Protein AF-A0A2V7TSI2-F1 (afdb_monomer_lite)

Radius of gyration: 14.68 Å; chains: 1; bounding box: 32×27×45 Å

pLDDT: mean 94.04, std 8.64, range [39.28, 98.75]

Structure (mmCIF, N/CA/C/O backbone):
data_AF-A0A2V7TSI2-F1
#
_entry.id   AF-A0A2V7TSI2-F1
#
loop_
_atom_site.group_PDB
_atom_site.id
_atom_site.type_symbol
_atom_site.label_atom_id
_atom_site.label_alt_id
_atom_site.label_comp_id
_atom_site.label_asym_id
_atom_site.label_entity_id
_atom_site.label_seq_id
_atom_site.pdbx_PDB_ins_code
_atom_site.Cartn_x
_atom_site.Cartn_y
_atom_site.Cartn_z
_atom_site.occupancy
_atom_site.B_iso_or_equiv
_atom_site.auth_seq_id
_atom_site.auth_comp_id
_atom_site.auth_asym_id
_atom_site.auth_atom_id
_atom_site.pdbx_PDB_model_num
ATOM 1 N N . THR A 1 1 ? -0.852 -1.664 0.361 1.00 97.44 1 THR A N 1
ATOM 2 C CA . THR A 1 1 ? 0.041 -0.599 -0.136 1.00 97.44 1 THR A CA 1
ATOM 3 C C . THR A 1 1 ? 1.316 -1.213 -0.664 1.00 97.44 1 THR A C 1
ATOM 5 O O . THR A 1 1 ? 1.861 -2.090 -0.007 1.00 97.44 1 THR A O 1
ATOM 8 N N . LEU A 1 2 ? 1.782 -0.773 -1.830 1.00 98.00 2 LEU A N 1
ATOM 9 C CA . LEU A 1 2 ? 3.024 -1.247 -2.445 1.00 98.00 2 LEU A CA 1
ATOM 10 C C . LEU A 1 2 ? 4.066 -0.120 -2.463 1.00 98.00 2 LEU A C 1
ATOM 12 O O . LEU A 1 2 ? 3.743 0.974 -2.923 1.00 98.00 2 LEU A O 1
ATOM 16 N N . ASP A 1 3 ? 5.280 -0.410 -1.982 1.00 97.62 3 ASP A N 1
ATOM 17 C CA . ASP A 1 3 ? 6.463 0.473 -1.948 1.00 97.62 3 ASP A CA 1
ATOM 18 C C . ASP A 1 3 ? 6.104 1.948 -1.670 1.00 97.62 3 ASP A C 1
ATOM 20 O O . ASP A 1 3 ? 6.295 2.810 -2.538 1.00 97.62 3 ASP A O 1
ATOM 24 N N . PRO A 1 4 ? 5.488 2.257 -0.506 1.00 97.56 4 PRO A N 1
ATOM 25 C CA . PRO A 1 4 ? 5.096 3.622 -0.199 1.00 97.56 4 PRO A CA 1
ATOM 26 C C . PRO A 1 4 ? 6.349 4.494 -0.161 1.00 97.56 4 PRO A C 1
ATOM 28 O O . PRO A 1 4 ? 7.306 4.155 0.517 1.00 97.56 4 PRO A O 1
ATOM 31 N N . GLY A 1 5 ? 6.326 5.615 -0.879 1.00 94.06 5 GLY A N 1
ATOM 3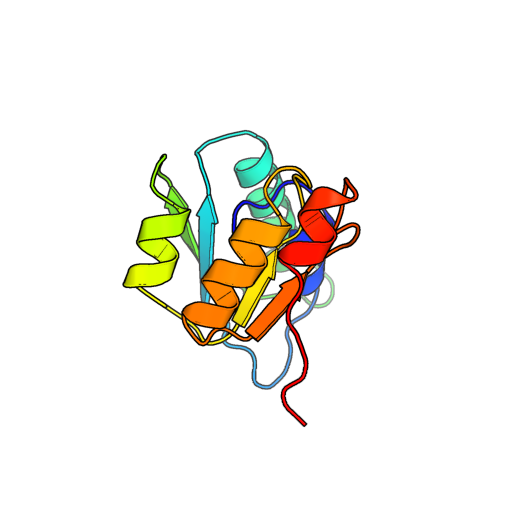2 C CA . GLY A 1 5 ? 7.444 6.569 -0.952 1.00 94.06 5 GLY A CA 1
ATOM 33 C C . GLY A 1 5 ? 6.993 8.026 -0.987 1.00 94.06 5 GLY A C 1
ATOM 34 O O . GLY A 1 5 ? 7.750 8.913 -1.364 1.00 94.06 5 GLY A O 1
ATOM 35 N N . HIS A 1 6 ? 5.715 8.275 -0.698 1.00 94.12 6 HIS A N 1
ATOM 36 C CA . HIS A 1 6 ? 5.135 9.610 -0.637 1.00 94.12 6 HIS A CA 1
ATOM 37 C C . HIS A 1 6 ? 3.931 9.620 0.306 1.00 94.12 6 HIS A C 1
ATOM 39 O O . HIS A 1 6 ? 3.254 8.602 0.472 1.00 94.12 6 HIS A O 1
ATOM 45 N N . PHE A 1 7 ? 3.626 10.774 0.905 1.00 91.44 7 PHE A N 1
ATOM 46 C CA . PHE A 1 7 ? 2.596 10.876 1.944 1.00 91.44 7 PHE A CA 1
ATOM 47 C C . PHE A 1 7 ? 1.191 10.490 1.451 1.00 91.44 7 PHE A C 1
ATOM 49 O O . PHE A 1 7 ? 0.400 9.977 2.246 1.00 91.44 7 PHE A O 1
ATOM 56 N N . HIS A 1 8 ? 0.896 10.660 0.154 1.00 93.88 8 HIS A N 1
ATOM 57 C CA . HIS A 1 8 ? -0.368 10.235 -0.459 1.00 93.88 8 HIS A CA 1
ATOM 58 C C . HIS A 1 8 ? -0.667 8.739 -0.248 1.00 93.88 8 HIS A C 1
ATOM 60 O O . HIS A 1 8 ? -1.832 8.380 -0.092 1.00 93.88 8 HIS A O 1
ATOM 66 N N . ALA A 1 9 ? 0.353 7.878 -0.124 1.00 95.62 9 ALA A N 1
ATOM 67 C CA . ALA A 1 9 ? 0.165 6.442 0.106 1.00 95.62 9 ALA A CA 1
ATOM 68 C C . ALA A 1 9 ? -0.601 6.152 1.404 1.00 95.62 9 ALA A C 1
ATOM 70 O O . ALA A 1 9 ? -1.388 5.213 1.474 1.00 95.62 9 ALA A O 1
ATOM 71 N N . ALA A 1 10 ? -0.372 6.966 2.433 1.00 96.75 10 ALA A N 1
ATOM 72 C CA . ALA A 1 10 ? -1.072 6.864 3.705 1.00 96.75 10 ALA A CA 1
ATOM 73 C C . ALA A 1 10 ? -2.377 7.673 3.717 1.00 96.75 10 ALA A C 1
ATOM 75 O O . ALA A 1 10 ? -3.279 7.330 4.469 1.00 96.75 10 ALA A O 1
ATOM 76 N N . LEU A 1 11 ? -2.538 8.709 2.884 1.00 96.44 11 LEU A N 1
ATOM 77 C CA . LEU A 1 11 ? -3.776 9.503 2.875 1.00 96.44 11 LEU A CA 1
ATOM 78 C C . LEU A 1 11 ? -5.016 8.710 2.455 1.00 96.44 11 LEU A C 1
ATOM 80 O O . LEU A 1 11 ? -6.104 9.015 2.935 1.00 96.44 11 LEU A O 1
ATOM 84 N N . VAL A 1 12 ? -4.858 7.663 1.641 1.00 95.56 12 VAL A N 1
ATOM 85 C CA . VAL A 1 12 ? -5.953 6.720 1.340 1.00 95.56 12 VAL A CA 1
ATOM 86 C C . VAL A 1 12 ? -6.489 6.057 2.617 1.00 95.56 12 VAL A C 1
ATOM 88 O O . VAL A 1 12 ? -7.646 5.671 2.665 1.00 95.56 12 VAL A O 1
ATOM 91 N N . GLN A 1 13 ? -5.682 5.987 3.675 1.00 98.00 13 GLN A N 1
ATOM 92 C CA . GLN A 1 13 ? -6.026 5.430 4.985 1.00 98.00 13 GLN A CA 1
ATOM 93 C C . GLN A 1 13 ? -6.310 6.520 6.033 1.00 98.00 13 GLN A C 1
ATOM 95 O O . GLN A 1 13 ? -6.342 6.241 7.229 1.00 98.00 13 GLN A O 1
ATOM 100 N N . LYS A 1 14 ? -6.509 7.782 5.629 1.00 98.00 14 LYS A N 1
ATOM 101 C CA . LYS A 1 14 ? -6.799 8.863 6.582 1.00 98.00 14 LYS A CA 1
ATOM 102 C C . LYS A 1 14 ? -8.138 8.663 7.299 1.00 98.00 14 LYS A C 1
ATOM 104 O O . LYS A 1 14 ? -8.264 9.102 8.432 1.00 98.00 14 LYS A O 1
ATOM 109 N N . GLU A 1 15 ? -9.105 8.012 6.665 1.00 98.25 15 GLU A N 1
ATOM 110 C CA . GLU A 1 15 ? -10.427 7.704 7.221 1.00 98.25 15 GLU A CA 1
ATOM 111 C C . GLU A 1 15 ? -10.723 6.211 7.073 1.00 98.25 15 GLU A C 1
ATOM 113 O O . GLU A 1 15 ? -10.078 5.537 6.272 1.00 98.25 15 GLU A O 1
ATOM 118 N N . MET A 1 16 ? -11.708 5.702 7.813 1.00 97.94 16 MET A N 1
ATOM 119 C CA . MET A 1 16 ? -12.279 4.373 7.571 1.00 97.94 16 MET A CA 1
ATOM 120 C C . MET A 1 16 ? -13.422 4.481 6.557 1.00 97.94 16 MET A C 1
ATOM 122 O O . MET A 1 16 ? -14.247 5.388 6.654 1.00 97.94 16 MET A O 1
ATOM 126 N N . TYR A 1 17 ? -13.514 3.530 5.629 1.00 96.00 17 TYR A N 1
ATOM 127 C CA . TYR A 1 17 ? -14.564 3.508 4.608 1.00 96.00 17 TYR A CA 1
ATOM 128 C C . TYR A 1 17 ? -15.427 2.250 4.746 1.00 96.00 17 TYR A C 1
ATOM 130 O O . TYR A 1 17 ? -14.875 1.151 4.863 1.00 96.00 17 TYR A O 1
ATOM 138 N N . PRO A 1 18 ? -16.768 2.365 4.693 1.00 96.25 18 PRO A N 1
ATOM 139 C CA . PRO A 1 18 ? -17.637 1.199 4.583 1.00 96.25 18 PRO A CA 1
ATOM 140 C C . PRO A 1 18 ? -17.244 0.338 3.376 1.00 96.25 18 PRO A C 1
ATOM 142 O O . PRO A 1 18 ? -17.033 0.853 2.281 1.00 96.25 18 PRO A O 1
ATOM 145 N N . GLY A 1 19 ? -17.132 -0.975 3.580 1.00 93.69 19 GLY A N 1
ATOM 146 C CA . GLY A 1 19 ? -16.730 -1.920 2.531 1.00 93.69 19 GLY A CA 1
ATOM 147 C C . GLY A 1 19 ? -15.217 -2.071 2.331 1.00 93.69 19 GLY A C 1
ATOM 148 O O . GLY A 1 19 ? -14.810 -2.922 1.545 1.00 93.69 19 GLY A O 1
ATOM 149 N N . VAL A 1 20 ? -14.379 -1.321 3.058 1.00 96.44 20 VAL A N 1
ATOM 150 C CA . VAL A 1 20 ? -12.923 -1.532 3.078 1.00 96.44 20 VAL A CA 1
ATOM 151 C C . VAL A 1 20 ? -12.530 -2.271 4.356 1.00 96.44 20 VAL A C 1
ATOM 153 O O . VAL A 1 20 ? -12.846 -1.838 5.465 1.00 96.44 20 VAL A O 1
ATOM 156 N N . ALA A 1 21 ? -11.853 -3.411 4.205 1.00 97.56 21 ALA A N 1
ATOM 157 C CA . ALA A 1 21 ? -11.383 -4.207 5.334 1.00 97.56 21 ALA A CA 1
ATOM 158 C C . ALA A 1 21 ? -10.358 -3.431 6.178 1.00 97.56 21 ALA A C 1
ATOM 160 O O . ALA A 1 21 ? -9.528 -2.708 5.640 1.00 97.56 21 ALA A O 1
ATOM 161 N N . ARG A 1 22 ? -10.380 -3.623 7.504 1.00 97.81 22 ARG A N 1
ATOM 162 C CA . ARG A 1 22 ? -9.425 -2.993 8.440 1.00 97.81 22 ARG A CA 1
ATOM 163 C C . ARG A 1 22 ? -7.988 -3.465 8.236 1.00 97.81 22 ARG A C 1
ATOM 165 O O . ARG A 1 22 ? -7.053 -2.695 8.441 1.00 97.81 22 ARG A O 1
ATOM 172 N N . LYS A 1 23 ? -7.820 -4.732 7.860 1.00 98.44 23 LYS A N 1
ATOM 173 C CA . LYS A 1 23 ? -6.519 -5.340 7.602 1.00 98.44 23 LYS A CA 1
ATOM 174 C C . LYS A 1 23 ? -5.977 -4.862 6.259 1.00 98.44 23 LYS A C 1
ATOM 176 O O . LYS A 1 23 ? -6.635 -5.004 5.231 1.00 98.44 23 LYS A O 1
ATOM 181 N N . VAL A 1 24 ? -4.771 -4.306 6.278 1.00 97.75 24 VAL A N 1
ATOM 182 C CA . VAL A 1 24 ? -4.066 -3.802 5.099 1.00 97.75 24 VAL A CA 1
ATOM 183 C C . VAL A 1 24 ? -2.677 -4.413 5.033 1.00 97.75 24 VAL A C 1
ATOM 185 O O . VAL A 1 24 ? -1.934 -4.414 6.008 1.00 97.75 24 VAL A O 1
ATOM 188 N N . HIS A 1 25 ? -2.303 -4.904 3.858 1.00 98.56 25 HIS A N 1
ATOM 189 C CA . HIS A 1 25 ? -0.971 -5.452 3.630 1.00 98.56 25 HIS A CA 1
ATOM 190 C C . HIS A 1 25 ? -0.051 -4.384 3.045 1.00 98.56 25 HIS A C 1
ATOM 192 O O . HIS A 1 25 ? -0.443 -3.656 2.125 1.00 98.56 25 HIS A O 1
ATOM 198 N N . VAL A 1 26 ? 1.172 -4.286 3.558 1.00 98.50 26 VAL A N 1
ATOM 199 C CA . VAL A 1 26 ? 2.212 -3.377 3.071 1.00 98.50 26 VAL A CA 1
ATOM 200 C C . VAL A 1 26 ? 3.398 -4.196 2.580 1.00 98.50 26 VAL A C 1
ATOM 202 O O . VAL A 1 26 ? 4.051 -4.861 3.376 1.00 98.50 26 VAL A O 1
ATOM 205 N N . TYR A 1 27 ? 3.688 -4.119 1.282 1.00 98.62 27 TYR A N 1
ATOM 206 C CA . TYR A 1 27 ? 4.855 -4.754 0.663 1.00 98.62 27 TYR A CA 1
ATOM 207 C C . TYR A 1 27 ? 5.858 -3.680 0.271 1.00 98.62 27 TYR A C 1
ATOM 209 O O . TYR A 1 27 ? 5.530 -2.805 -0.533 1.00 98.62 27 TYR A O 1
ATOM 217 N N . ALA A 1 28 ? 7.060 -3.716 0.841 1.00 98.19 28 ALA A N 1
ATOM 218 C CA . ALA A 1 28 ? 8.080 -2.701 0.589 1.00 98.19 28 ALA A CA 1
ATOM 219 C C . ALA A 1 28 ? 9.490 -3.202 0.942 1.00 98.19 28 ALA A C 1
ATOM 221 O O . ALA A 1 28 ? 9.630 -4.059 1.814 1.00 98.19 28 ALA A O 1
ATOM 222 N N . PRO A 1 29 ? 10.557 -2.635 0.358 1.00 96.94 29 PRO A N 1
ATOM 223 C CA . PRO A 1 29 ? 11.886 -2.775 0.937 1.00 96.94 29 PRO A CA 1
ATOM 224 C C . PRO A 1 29 ? 11.927 -2.127 2.332 1.00 96.94 29 PRO A C 1
ATOM 226 O O . PRO A 1 29 ? 11.210 -1.162 2.613 1.00 96.94 29 PRO A O 1
ATOM 229 N N . LEU A 1 30 ? 12.798 -2.630 3.209 1.00 96.44 30 LEU A N 1
ATOM 230 C CA . LEU A 1 30 ? 13.056 -1.977 4.492 1.00 96.44 30 LEU A CA 1
ATOM 231 C C . LEU A 1 30 ? 13.746 -0.623 4.250 1.00 96.44 30 LEU A C 1
ATOM 233 O O . LEU A 1 30 ? 14.764 -0.560 3.563 1.00 96.44 30 LEU A O 1
ATOM 237 N N . GLY A 1 31 ? 13.211 0.456 4.823 1.00 96.56 31 GLY A N 1
ATOM 238 C CA . GLY A 1 31 ? 13.779 1.795 4.671 1.00 96.56 31 GLY A CA 1
ATOM 239 C C . GLY A 1 31 ? 12.932 2.891 5.315 1.00 96.56 31 GLY A C 1
ATOM 240 O O . GLY A 1 31 ? 11.848 2.625 5.837 1.00 96.56 31 GLY A O 1
ATOM 241 N N . SER A 1 32 ? 13.427 4.131 5.259 1.00 97.56 32 SER A N 1
ATOM 242 C CA . SER A 1 32 ? 12.769 5.310 5.846 1.00 97.56 32 SER A CA 1
ATOM 243 C C . SER A 1 32 ? 11.357 5.524 5.311 1.00 97.56 32 SER A C 1
ATOM 245 O O . SER A 1 32 ? 10.450 5.801 6.084 1.00 97.56 32 SER A O 1
ATOM 247 N N . ASP A 1 33 ? 11.148 5.309 4.013 1.00 97.69 33 ASP A N 1
ATOM 248 C CA . ASP A 1 33 ? 9.845 5.526 3.385 1.00 97.69 33 ASP A CA 1
ATOM 249 C C . ASP A 1 33 ? 8.746 4.617 3.977 1.00 97.69 33 ASP A C 1
ATOM 251 O O . ASP A 1 33 ? 7.616 5.055 4.217 1.00 97.69 33 ASP A O 1
ATOM 255 N N . LEU A 1 34 ? 9.089 3.359 4.286 1.00 98.00 34 LEU A N 1
ATOM 256 C CA . LEU A 1 34 ? 8.191 2.428 4.970 1.00 98.00 34 LEU A CA 1
ATOM 257 C C . LEU A 1 34 ? 7.909 2.888 6.405 1.00 98.00 34 LEU A C 1
ATOM 259 O O . LEU A 1 34 ? 6.755 2.889 6.836 1.00 98.00 34 LEU A O 1
ATOM 263 N N . VAL A 1 35 ? 8.949 3.300 7.133 1.00 98.25 35 VAL A N 1
ATOM 264 C CA . VAL A 1 35 ? 8.822 3.793 8.513 1.00 98.25 35 VAL A CA 1
ATOM 265 C C . VAL A 1 35 ? 7.911 5.020 8.564 1.00 98.25 35 VAL A C 1
ATOM 267 O O . VAL A 1 35 ? 6.995 5.070 9.386 1.00 98.25 35 VAL A O 1
ATOM 270 N N . ASP A 1 36 ? 8.088 5.967 7.646 1.00 98.44 36 ASP A N 1
ATOM 271 C CA . ASP A 1 36 ? 7.278 7.181 7.557 1.00 98.44 36 ASP A CA 1
ATOM 272 C C . ASP A 1 36 ? 5.817 6.875 7.207 1.00 98.44 36 ASP A C 1
ATOM 274 O O . ASP A 1 36 ? 4.894 7.494 7.753 1.00 98.44 36 ASP A O 1
ATOM 278 N N . HIS A 1 37 ? 5.578 5.899 6.325 1.00 98.62 37 HIS A N 1
ATOM 279 C CA . HIS A 1 37 ? 4.232 5.408 6.032 1.00 98.62 37 HIS A CA 1
ATOM 280 C C . HIS A 1 37 ? 3.569 4.822 7.285 1.00 98.62 37 HIS A C 1
ATOM 282 O O . HIS A 1 37 ? 2.462 5.235 7.643 1.00 98.62 37 HIS A O 1
ATOM 288 N N . MET A 1 38 ? 4.261 3.917 7.984 1.00 98.50 38 MET A N 1
ATOM 289 C CA . MET A 1 38 ? 3.760 3.276 9.202 1.00 98.50 38 MET A CA 1
ATOM 290 C C . MET A 1 38 ? 3.475 4.297 10.303 1.00 98.50 38 MET A C 1
ATOM 292 O O . MET A 1 38 ? 2.416 4.252 10.928 1.00 98.50 38 MET A O 1
ATOM 296 N N . ALA A 1 39 ? 4.381 5.254 10.517 1.00 98.50 39 ALA A N 1
ATOM 297 C CA . ALA A 1 39 ? 4.218 6.310 11.509 1.00 98.50 39 ALA A CA 1
ATOM 298 C C . ALA A 1 39 ? 2.974 7.166 11.231 1.00 98.50 39 ALA A C 1
ATOM 300 O O . ALA A 1 39 ? 2.252 7.539 12.160 1.00 98.50 39 ALA A O 1
ATOM 301 N N . ARG A 1 40 ? 2.690 7.442 9.953 1.00 98.50 40 ARG A N 1
ATOM 302 C CA . ARG A 1 40 ? 1.519 8.219 9.542 1.00 98.50 40 ARG A CA 1
ATOM 303 C C . ARG A 1 40 ? 0.212 7.449 9.725 1.00 98.50 40 ARG A C 1
ATOM 305 O O . ARG A 1 40 ? -0.726 7.999 10.286 1.00 98.50 40 ARG A O 1
ATOM 312 N N . VAL A 1 41 ? 0.151 6.176 9.334 1.00 98.62 41 VAL A N 1
ATOM 313 C CA . VAL A 1 41 ? -1.042 5.343 9.588 1.00 98.62 41 VAL A CA 1
ATOM 314 C C . VAL A 1 41 ? -1.267 5.168 11.096 1.00 98.62 41 VAL A C 1
ATOM 316 O O . VAL A 1 41 ? -2.383 5.319 11.591 1.00 98.62 41 VAL A O 1
ATOM 319 N N . ALA A 1 42 ? -0.196 4.964 11.866 1.00 98.56 42 ALA A N 1
ATOM 320 C CA . ALA A 1 42 ? -0.265 4.884 13.322 1.00 98.56 42 ALA A CA 1
ATOM 321 C C . ALA A 1 42 ? -0.712 6.198 13.984 1.00 98.56 42 ALA A C 1
ATOM 323 O O . ALA A 1 42 ? -1.266 6.167 15.084 1.00 98.56 42 ALA A O 1
ATOM 324 N N . SER A 1 43 ? -0.462 7.362 13.374 1.00 98.56 43 SER A N 1
ATOM 325 C CA . SER A 1 43 ? -0.985 8.633 13.885 1.00 98.56 43 SER A CA 1
ATOM 326 C C . SER A 1 43 ? -2.479 8.785 13.598 1.00 98.56 43 SER A C 1
ATOM 328 O O . SER A 1 43 ? -3.203 9.256 14.472 1.00 98.56 43 SER A O 1
ATOM 330 N N . PHE A 1 44 ? -2.972 8.302 12.451 1.00 98.69 44 PHE A N 1
ATOM 331 C CA . PHE A 1 44 ? -4.411 8.245 12.171 1.00 98.69 44 PHE A CA 1
ATOM 332 C C . PHE A 1 44 ? -5.148 7.328 13.148 1.00 98.69 44 PHE A C 1
ATOM 334 O O . PHE A 1 44 ? -6.201 7.705 13.655 1.00 98.69 44 PHE A O 1
ATOM 341 N N . ASN A 1 45 ? -4.557 6.184 13.499 1.00 98.69 45 ASN A N 1
ATOM 342 C CA . ASN A 1 45 ? -5.154 5.274 14.478 1.00 98.69 45 ASN A CA 1
ATOM 343 C C . ASN A 1 45 ? -5.193 5.852 15.907 1.00 98.69 45 ASN A C 1
ATOM 345 O O . ASN A 1 45 ? -6.031 5.453 16.708 1.00 98.69 45 ASN A O 1
ATOM 349 N N . ARG A 1 46 ? -4.281 6.773 16.252 1.00 98.50 46 ARG A N 1
ATOM 350 C CA . ARG A 1 46 ? -4.136 7.326 17.615 1.00 98.50 46 ARG A CA 1
ATOM 351 C C . ARG A 1 46 ? -4.714 8.730 17.795 1.00 98.50 46 ARG A C 1
ATOM 353 O O . ARG A 1 46 ? -4.665 9.259 18.905 1.00 98.50 46 ARG A O 1
ATOM 360 N N . ARG A 1 47 ? -5.203 9.372 16.731 1.00 98.25 47 ARG A N 1
ATOM 361 C CA . ARG A 1 47 ? -5.733 10.739 16.825 1.00 98.25 47 ARG A CA 1
ATOM 362 C C . ARG A 1 47 ? -7.000 10.766 17.685 1.00 98.25 47 ARG A C 1
ATOM 364 O O . ARG A 1 47 ? -7.771 9.814 17.695 1.00 98.25 47 ARG A O 1
ATOM 371 N N . LYS A 1 48 ? -7.217 11.878 18.386 1.00 98.19 48 LYS A N 1
ATOM 372 C CA . LYS A 1 48 ? -8.365 12.050 19.286 1.00 98.19 48 LYS A CA 1
ATOM 373 C C . LYS A 1 48 ? -9.696 12.060 18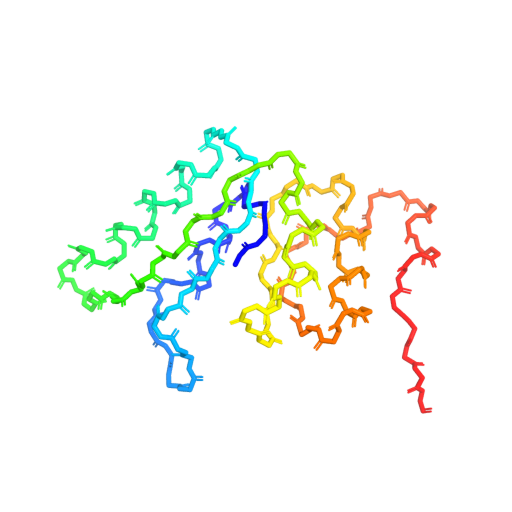.530 1.00 98.19 48 LYS A C 1
ATOM 375 O O . LYS A 1 48 ? -10.643 11.401 18.946 1.00 98.19 48 LYS A O 1
ATOM 380 N N . ASP A 1 49 ? -9.744 12.795 17.423 1.00 97.62 49 ASP A N 1
ATOM 381 C CA . ASP A 1 49 ? -10.973 13.010 16.666 1.00 97.62 49 ASP A CA 1
ATOM 382 C C . ASP A 1 49 ? -11.077 11.997 15.523 1.00 97.62 49 ASP A C 1
ATOM 384 O O . ASP A 1 49 ? -10.247 11.975 14.612 1.00 97.62 49 ASP A O 1
ATOM 388 N N . SER A 1 50 ? -12.110 11.154 15.572 1.00 96.75 50 SER A N 1
ATOM 389 C CA . SER A 1 50 ? -12.383 10.105 14.578 1.00 96.75 50 SER A CA 1
ATOM 390 C C . SER A 1 50 ? -11.181 9.177 14.323 1.00 96.75 50 SER A C 1
ATOM 392 O O . SER A 1 50 ? -10.685 9.144 13.196 1.00 96.75 50 SER A O 1
ATOM 394 N N . PRO A 1 51 ? -10.646 8.458 15.330 1.00 98.25 51 PRO A N 1
ATOM 395 C CA . PRO A 1 51 ? -9.517 7.550 15.127 1.00 98.25 51 PRO A CA 1
ATOM 396 C C . PRO A 1 51 ? -9.835 6.474 14.084 1.00 98.25 51 PRO A C 1
ATOM 398 O O . PRO A 1 51 ? -10.932 5.911 14.065 1.00 98.25 51 PRO A O 1
ATOM 401 N N . THR A 1 52 ? -8.862 6.164 13.229 1.00 98.75 52 THR A N 1
ATOM 402 C CA . THR A 1 52 ? -8.942 4.985 12.358 1.00 98.75 52 THR A CA 1
ATOM 403 C C . THR A 1 52 ? -8.566 3.721 13.127 1.00 98.75 52 THR A C 1
ATOM 405 O O . THR A 1 52 ? -8.122 3.773 14.274 1.00 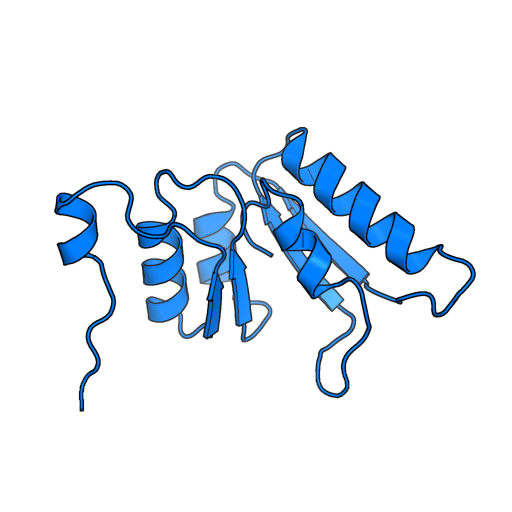98.75 52 THR A O 1
ATOM 408 N N . ALA A 1 53 ? -8.744 2.561 12.504 1.00 98.38 53 ALA A N 1
ATOM 409 C CA . ALA A 1 53 ? -8.450 1.287 13.146 1.00 98.38 53 ALA A CA 1
ATOM 410 C C . ALA A 1 53 ? -7.787 0.297 12.176 1.00 98.38 53 ALA A C 1
ATOM 412 O O . ALA A 1 53 ? -8.140 -0.880 12.129 1.00 98.38 53 ALA A O 1
ATOM 413 N N . TRP A 1 54 ? -6.854 0.809 11.369 1.00 98.62 54 TRP A N 1
ATOM 414 C CA . TRP A 1 54 ? -6.112 0.031 10.381 1.00 98.62 54 TRP A CA 1
ATOM 415 C C . TRP A 1 54 ? -5.164 -0.961 11.048 1.00 98.62 54 TRP A C 1
ATOM 417 O O . TRP A 1 54 ? -4.403 -0.599 11.946 1.00 98.62 54 TRP A O 1
ATOM 427 N N . GLU A 1 55 ? -5.172 -2.192 10.556 1.00 98.50 55 GLU A N 1
ATOM 428 C CA . GLU A 1 55 ? -4.321 -3.289 11.008 1.00 98.50 55 GLU A CA 1
ATOM 429 C C . GLU A 1 55 ? -3.305 -3.583 9.903 1.00 98.50 55 GLU A C 1
ATOM 431 O O . GLU A 1 55 ? -3.631 -4.199 8.889 1.00 98.50 55 GLU A O 1
ATOM 436 N N . MET A 1 56 ? -2.083 -3.064 10.056 1.00 98.12 56 MET A N 1
ATOM 437 C CA . MET A 1 56 ? -1.043 -3.207 9.037 1.00 98.12 56 MET A CA 1
ATOM 438 C C . MET A 1 56 ? -0.284 -4.529 9.193 1.00 98.12 56 MET A C 1
ATOM 440 O O . MET A 1 56 ? 0.401 -4.731 10.194 1.00 98.12 56 MET A O 1
ATOM 444 N N . GLU A 1 57 ? -0.330 -5.376 8.166 1.00 98.44 57 GLU A N 1
ATOM 445 C CA . GLU A 1 57 ? 0.585 -6.508 8.000 1.00 98.44 57 GLU A CA 1
ATOM 446 C C . GLU A 1 57 ? 1.734 -6.112 7.077 1.00 98.44 57 GLU A C 1
ATOM 448 O O . GLU A 1 57 ? 1.528 -5.729 5.924 1.00 98.44 57 GLU A O 1
ATOM 453 N N . ILE A 1 58 ? 2.955 -6.148 7.609 1.00 98.38 58 ILE A N 1
ATOM 454 C CA . ILE A 1 58 ? 4.143 -5.630 6.932 1.00 98.38 58 ILE A CA 1
ATOM 455 C C . ILE A 1 58 ? 4.970 -6.791 6.377 1.00 98.38 58 ILE A C 1
ATOM 457 O O . ILE A 1 58 ? 5.407 -7.667 7.119 1.00 98.38 58 ILE A O 1
ATOM 461 N N . HIS A 1 59 ? 5.236 -6.748 5.076 1.00 98.25 59 HIS A N 1
ATOM 462 C CA . HIS A 1 59 ? 6.049 -7.710 4.346 1.00 98.25 59 HIS A CA 1
ATOM 463 C C . HIS A 1 59 ? 7.259 -6.973 3.768 1.00 98.25 59 HIS A C 1
ATOM 465 O O . HIS A 1 59 ? 7.149 -6.257 2.767 1.00 98.25 59 HIS A O 1
ATOM 471 N N . THR A 1 60 ? 8.413 -7.120 4.423 1.00 98.06 60 THR A N 1
ATOM 472 C CA . THR A 1 60 ? 9.665 -6.520 3.959 1.00 98.06 60 THR A CA 1
ATOM 473 C C . THR A 1 60 ? 10.545 -7.522 3.233 1.00 98.06 60 THR A C 1
ATOM 475 O O . THR A 1 60 ? 10.652 -8.679 3.632 1.00 98.06 60 THR A O 1
ATOM 478 N N . GLY A 1 61 ? 11.190 -7.062 2.166 1.00 96.31 61 GLY A N 1
ATOM 479 C CA . GLY A 1 61 ? 12.121 -7.871 1.387 1.00 96.31 61 GLY A CA 1
ATOM 480 C C . GLY A 1 61 ? 12.516 -7.185 0.081 1.00 96.31 61 GLY A C 1
ATOM 481 O O . GLY A 1 61 ? 11.811 -6.276 -0.368 1.00 96.31 61 GLY A O 1
ATOM 482 N N . PRO A 1 62 ? 13.648 -7.567 -0.531 1.00 96.00 62 PRO A N 1
ATOM 483 C CA . PRO A 1 62 ? 14.001 -7.105 -1.873 1.00 96.00 62 PRO A CA 1
ATOM 484 C C . PRO A 1 62 ? 13.016 -7.618 -2.941 1.00 96.00 62 PRO A C 1
ATOM 486 O O . PRO A 1 62 ? 12.825 -6.959 -3.956 1.00 96.00 62 PRO A O 1
ATOM 489 N N . ASP A 1 63 ? 12.347 -8.737 -2.664 1.00 97.12 63 ASP A N 1
ATOM 490 C CA . ASP A 1 63 ? 11.359 -9.452 -3.481 1.00 97.12 63 ASP A CA 1
ATOM 491 C C . ASP A 1 63 ? 9.907 -8.992 -3.234 1.00 97.12 63 ASP A C 1
ATOM 493 O O . ASP A 1 63 ? 8.944 -9.663 -3.607 1.00 97.12 63 ASP A O 1
ATOM 497 N N . PHE A 1 64 ? 9.714 -7.838 -2.582 1.00 97.56 64 PHE A N 1
ATOM 498 C CA . PHE A 1 64 ? 8.403 -7.373 -2.112 1.00 97.56 64 PHE A CA 1
ATOM 499 C C . PHE A 1 64 ? 7.318 -7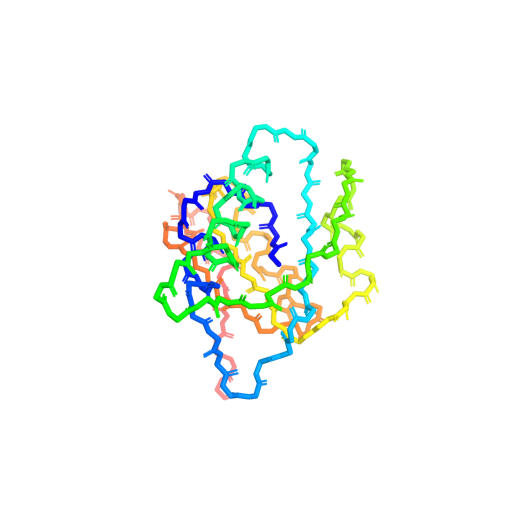.359 -3.206 1.00 97.56 64 PHE A C 1
ATOM 501 O O . PHE A 1 64 ? 6.155 -7.647 -2.922 1.00 97.56 64 PHE A O 1
ATOM 508 N N . LEU A 1 65 ? 7.684 -7.017 -4.449 1.00 97.62 65 LEU A N 1
ATOM 509 C CA . LEU A 1 65 ? 6.755 -6.992 -5.577 1.00 97.62 65 LEU A CA 1
ATOM 510 C C . LEU A 1 65 ? 6.360 -8.410 -5.986 1.00 97.62 65 LEU A C 1
ATOM 512 O O . LEU A 1 65 ? 5.170 -8.698 -6.080 1.00 97.62 65 LEU A O 1
ATOM 516 N N . GLU A 1 66 ? 7.337 -9.289 -6.212 1.00 98.00 66 GLU A N 1
ATOM 517 C CA . GLU A 1 66 ? 7.089 -10.681 -6.601 1.00 98.00 66 GLU A CA 1
ATOM 518 C C . GLU A 1 66 ? 6.219 -11.381 -5.559 1.00 98.00 66 GLU A C 1
ATOM 520 O O . GLU A 1 66 ? 5.212 -12.004 -5.900 1.00 98.00 66 GLU A O 1
ATOM 525 N N . ARG A 1 67 ? 6.541 -11.177 -4.281 1.00 98.12 67 ARG A N 1
ATOM 526 C CA . ARG A 1 67 ? 5.781 -11.714 -3.160 1.00 98.12 67 ARG A CA 1
ATOM 527 C C . ARG A 1 67 ? 4.337 -11.211 -3.132 1.00 98.12 67 ARG A C 1
ATOM 529 O O . ARG A 1 67 ? 3.423 -12.020 -2.994 1.00 98.12 67 ARG A O 1
ATOM 536 N N . MET A 1 68 ? 4.099 -9.908 -3.321 1.00 98.19 68 MET A N 1
ATOM 537 C CA . MET A 1 68 ? 2.736 -9.358 -3.385 1.00 98.19 68 MET A CA 1
ATOM 538 C C . MET A 1 68 ? 1.920 -9.992 -4.521 1.00 98.19 68 MET A C 1
ATOM 540 O O . MET A 1 68 ? 0.747 -10.316 -4.337 1.00 98.19 68 MET A O 1
ATOM 544 N N . LEU A 1 69 ? 2.532 -10.162 -5.698 1.00 97.81 69 LEU A N 1
ATOM 545 C CA . LEU A 1 69 ? 1.870 -10.713 -6.885 1.00 97.81 69 LEU A CA 1
ATOM 546 C C . LEU A 1 69 ? 1.538 -12.207 -6.738 1.00 97.81 69 LEU A C 1
ATOM 548 O O . LEU A 1 69 ? 0.586 -12.679 -7.368 1.00 97.81 69 LEU A O 1
ATOM 552 N N . GLN A 1 70 ? 2.301 -12.932 -5.914 1.00 97.19 70 GLN A N 1
ATOM 553 C CA . GLN A 1 70 ? 2.050 -14.328 -5.556 1.00 97.19 70 GLN A CA 1
ATOM 554 C C . GLN A 1 70 ? 0.990 -14.463 -4.456 1.00 97.19 70 GLN A C 1
ATOM 556 O O . GLN A 1 70 ? 0.037 -15.218 -4.621 1.00 97.19 70 GLN A O 1
ATOM 561 N N . GLU A 1 71 ? 1.138 -13.730 -3.348 1.00 97.00 71 GLU A N 1
ATOM 562 C CA . GLU A 1 71 ? 0.263 -13.847 -2.173 1.00 97.00 71 GLU A CA 1
ATOM 563 C C . GLU A 1 71 ? -1.128 -13.234 -2.406 1.00 97.00 71 GLU A C 1
ATOM 565 O O . GLU A 1 71 ? -2.107 -13.729 -1.852 1.00 97.00 71 GLU A O 1
ATOM 570 N N . ARG A 1 72 ? -1.222 -12.167 -3.218 1.00 94.12 72 ARG A N 1
ATOM 571 C CA . ARG A 1 72 ? -2.467 -11.451 -3.577 1.00 94.12 72 ARG A CA 1
ATOM 572 C C . ARG A 1 72 ? -3.442 -11.288 -2.398 1.00 94.12 72 ARG A C 1
ATOM 574 O O . ARG A 1 72 ? -4.597 -11.701 -2.491 1.00 94.12 72 ARG A O 1
ATOM 581 N N . PRO A 1 73 ? -3.034 -10.663 -1.282 1.00 94.06 73 PRO A N 1
ATOM 582 C CA . PRO A 1 73 ? -3.824 -10.692 -0.049 1.00 94.06 73 PRO A CA 1
ATOM 583 C C . PRO A 1 73 ? -5.071 -9.783 -0.066 1.00 94.06 73 PRO A C 1
ATOM 585 O O . PRO A 1 73 ? -5.729 -9.596 0.955 1.00 94.06 73 PRO A O 1
ATOM 588 N N . GLY A 1 74 ? -5.389 -9.169 -1.204 1.00 94.88 74 GLY A N 1
ATOM 589 C CA . GLY A 1 74 ? -6.519 -8.268 -1.379 1.00 94.88 74 GLY A CA 1
ATOM 590 C C . GLY A 1 74 ? -6.853 -8.085 -2.856 1.00 94.88 74 GLY A C 1
ATOM 591 O O . GLY A 1 74 ? -6.234 -8.692 -3.724 1.00 94.88 74 GLY A O 1
ATOM 592 N N . ASN A 1 75 ? -7.829 -7.228 -3.141 1.00 96.62 75 ASN A N 1
ATOM 593 C CA . ASN A 1 75 ? -8.333 -6.967 -4.494 1.00 96.62 75 ASN A CA 1
ATOM 594 C C . ASN A 1 75 ? -7.919 -5.595 -5.056 1.00 96.62 75 ASN A C 1
ATOM 596 O O . ASN A 1 75 ? -8.194 -5.304 -6.218 1.00 96.62 75 ASN A O 1
ATOM 600 N N . ALA A 1 76 ? -7.267 -4.750 -4.254 1.00 97.19 76 ALA A N 1
ATOM 601 C CA . ALA A 1 76 ? -6.820 -3.426 -4.664 1.00 97.19 76 ALA A CA 1
ATOM 602 C C . ALA A 1 76 ? -5.421 -3.095 -4.127 1.00 97.19 76 ALA A C 1
ATOM 604 O O . ALA A 1 76 ? -5.061 -3.455 -3.004 1.00 97.19 76 ALA A O 1
ATOM 605 N N . VAL A 1 77 ? -4.642 -2.355 -4.916 1.00 97.88 77 VAL A N 1
ATOM 606 C CA . VAL A 1 77 ? -3.305 -1.869 -4.574 1.00 97.88 77 VAL A CA 1
ATOM 607 C C . VAL A 1 77 ? -3.262 -0.341 -4.593 1.00 97.88 77 VAL A C 1
ATOM 609 O O . VAL A 1 77 ? -3.789 0.306 -5.495 1.00 97.88 77 VAL A O 1
ATOM 612 N N . VAL A 1 78 ? -2.600 0.240 -3.592 1.00 97.94 78 VAL A N 1
ATOM 613 C CA . VAL A 1 78 ? -2.270 1.672 -3.539 1.00 97.94 78 VAL A CA 1
ATOM 614 C C . VAL A 1 78 ? -0.790 1.838 -3.858 1.00 97.94 78 VAL A C 1
ATOM 616 O O . VAL A 1 78 ? 0.045 1.249 -3.163 1.00 97.94 78 VAL A O 1
ATOM 619 N N . ILE A 1 79 ? -0.477 2.642 -4.876 1.00 97.62 79 ILE A N 1
ATOM 620 C CA . ILE A 1 79 ? 0.885 2.906 -5.355 1.00 97.62 79 ILE A CA 1
ATOM 621 C C . ILE A 1 79 ? 1.123 4.418 -5.356 1.00 97.62 79 ILE A C 1
ATOM 623 O O . ILE A 1 79 ? 0.599 5.157 -6.188 1.00 97.62 79 ILE A O 1
ATOM 627 N N . SER A 1 80 ? 1.936 4.896 -4.419 1.00 96.94 80 SER A N 1
ATOM 628 C CA . SER A 1 80 ? 2.260 6.316 -4.281 1.00 96.94 80 SER A CA 1
ATOM 629 C C . SER A 1 80 ? 3.661 6.475 -3.706 1.00 96.94 80 SER A C 1
ATOM 631 O O . SER A 1 80 ? 3.935 6.033 -2.590 1.00 96.94 80 SER A O 1
ATOM 633 N N . GLY A 1 81 ? 4.543 7.148 -4.439 1.00 92.69 81 GLY A N 1
ATOM 634 C CA . GLY A 1 81 ? 5.954 7.220 -4.089 1.00 92.69 81 GLY A CA 1
ATOM 635 C C . GLY A 1 81 ? 6.839 7.333 -5.310 1.00 92.69 81 GLY A C 1
ATOM 636 O O . GLY A 1 81 ? 6.586 8.145 -6.199 1.00 92.69 81 GLY A O 1
ATOM 637 N N . ARG A 1 82 ? 7.871 6.491 -5.351 1.00 92.50 82 ARG A N 1
ATOM 638 C CA . ARG A 1 82 ? 8.888 6.493 -6.403 1.00 92.50 82 ARG A CA 1
ATOM 639 C C . ARG A 1 82 ? 8.246 6.327 -7.778 1.00 92.50 82 ARG A C 1
ATOM 641 O O . ARG A 1 82 ? 7.562 5.342 -8.052 1.00 92.50 82 ARG A O 1
ATOM 648 N N . ASN A 1 83 ? 8.489 7.301 -8.651 1.00 92.38 83 ASN A N 1
ATOM 649 C CA . ASN A 1 83 ? 7.919 7.310 -9.997 1.00 92.38 83 ASN A CA 1
ATOM 650 C C . ASN A 1 83 ? 8.675 6.379 -10.957 1.00 92.38 83 ASN A C 1
ATOM 652 O O . ASN A 1 83 ? 8.068 5.806 -11.857 1.00 92.38 83 ASN A O 1
ATOM 656 N N . ARG A 1 84 ? 9.984 6.174 -10.745 1.00 90.81 84 ARG A N 1
ATOM 657 C CA . ARG A 1 84 ? 10.777 5.239 -11.552 1.00 90.81 84 ARG A CA 1
ATOM 658 C C . ARG A 1 84 ? 10.270 3.808 -11.342 1.00 90.81 84 ARG A C 1
ATOM 660 O O . ARG A 1 84 ? 10.124 3.361 -10.200 1.00 90.81 84 ARG A O 1
ATOM 667 N N . GLY A 1 85 ? 9.973 3.122 -12.447 1.00 90.38 85 GLY A N 1
ATOM 668 C CA . GLY A 1 85 ? 9.376 1.782 -12.451 1.00 90.38 85 GLY A CA 1
ATOM 669 C C . GLY A 1 85 ? 7.924 1.738 -11.958 1.00 90.38 85 GLY A C 1
ATOM 670 O O . GLY A 1 85 ? 7.388 0.653 -11.745 1.00 90.38 85 GLY A O 1
ATOM 671 N N . LYS A 1 86 ? 7.264 2.887 -11.734 1.00 94.38 86 LYS A N 1
ATOM 672 C CA . LYS A 1 86 ? 5.875 2.910 -11.254 1.00 94.38 86 LYS A CA 1
ATOM 673 C C . LYS A 1 86 ? 4.929 2.282 -12.273 1.00 94.38 86 LYS A C 1
ATOM 675 O O . LYS A 1 86 ? 4.104 1.469 -11.874 1.00 94.38 86 LYS A O 1
ATOM 680 N N . ILE A 1 87 ? 5.067 2.608 -13.559 1.00 94.38 87 ILE A N 1
ATOM 681 C CA . ILE A 1 87 ? 4.202 2.047 -14.604 1.00 94.38 87 ILE A CA 1
ATOM 682 C C . ILE A 1 87 ? 4.312 0.520 -14.693 1.00 94.38 87 ILE A C 1
ATOM 684 O O . ILE A 1 87 ? 3.294 -0.151 -14.831 1.00 94.38 87 ILE A O 1
ATOM 688 N N . ASP A 1 88 ? 5.513 -0.036 -14.510 1.00 93.75 88 ASP A N 1
ATOM 689 C CA . ASP A 1 88 ? 5.729 -1.485 -14.507 1.00 93.75 88 ASP A CA 1
ATOM 690 C C . ASP A 1 88 ? 5.025 -2.137 -13.308 1.00 93.75 88 ASP A C 1
ATOM 692 O O . ASP A 1 88 ? 4.309 -3.120 -13.468 1.00 93.75 88 ASP A O 1
ATOM 696 N N . ARG A 1 89 ? 5.118 -1.535 -12.112 1.00 95.50 89 ARG A N 1
ATOM 697 C CA . ARG A 1 89 ? 4.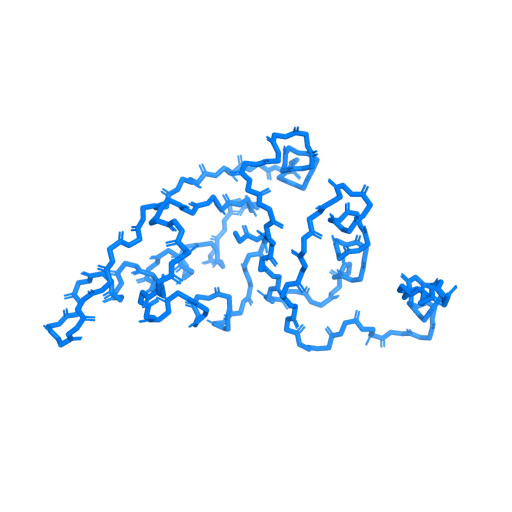380 -2.002 -10.921 1.00 95.50 89 ARG A CA 1
ATOM 698 C C . ARG A 1 89 ? 2.866 -1.946 -11.112 1.00 95.50 89 ARG A C 1
ATOM 700 O O . ARG A 1 89 ? 2.166 -2.859 -10.674 1.00 95.50 89 ARG A O 1
ATOM 707 N N . VAL A 1 90 ? 2.358 -0.882 -11.741 1.00 95.06 90 VAL A N 1
ATOM 708 C CA . VAL A 1 90 ? 0.930 -0.752 -12.068 1.00 95.06 90 VAL A CA 1
ATOM 709 C C . VAL A 1 90 ? 0.517 -1.879 -13.002 1.00 95.06 90 VAL A C 1
ATOM 711 O O . VAL A 1 90 ? -0.420 -2.604 -12.684 1.00 95.06 90 VAL A O 1
ATOM 714 N N . ARG A 1 91 ? 1.248 -2.073 -14.104 1.00 94.38 91 ARG A N 1
ATOM 715 C CA . ARG A 1 91 ? 0.964 -3.122 -15.083 1.00 94.38 91 ARG A CA 1
ATOM 716 C C . ARG A 1 91 ? 0.968 -4.510 -14.447 1.00 94.38 91 ARG A C 1
ATOM 718 O O . ARG A 1 91 ? -0.038 -5.199 -14.546 1.00 94.38 91 ARG A O 1
ATOM 725 N N . SER A 1 92 ? 2.018 -4.875 -13.711 1.00 95.38 92 SER A N 1
ATOM 726 C CA . SER A 1 92 ? 2.089 -6.182 -13.046 1.00 95.38 92 SER A CA 1
ATOM 727 C C . SER A 1 92 ? 0.950 -6.399 -12.046 1.00 95.38 92 SER A C 1
ATOM 729 O O . SER A 1 92 ? 0.453 -7.512 -11.912 1.00 95.38 92 SER A O 1
ATOM 731 N N . SER A 1 93 ? 0.505 -5.343 -11.357 1.00 95.88 93 SER A N 1
ATOM 732 C CA . SER A 1 93 ? -0.631 -5.433 -10.431 1.00 95.88 93 SER A CA 1
ATOM 733 C C . SER A 1 93 ? -1.953 -5.676 -11.164 1.00 95.88 93 SER A C 1
ATOM 735 O O . SER A 1 93 ? -2.742 -6.512 -10.729 1.00 95.88 93 SER A O 1
ATOM 737 N N . LEU A 1 94 ? -2.178 -4.980 -12.285 1.00 94.88 94 LEU A N 1
ATOM 738 C CA . LEU A 1 94 ? -3.356 -5.178 -13.136 1.00 94.88 94 LEU A CA 1
ATOM 739 C C . LEU A 1 94 ? -3.358 -6.579 -13.763 1.00 94.88 94 LEU A C 1
ATOM 741 O O . LEU A 1 94 ? -4.378 -7.262 -13.717 1.00 94.88 94 LEU A O 1
ATOM 745 N N . ASP A 1 95 ? -2.211 -7.037 -14.272 1.00 94.50 95 ASP A N 1
ATOM 746 C CA . ASP A 1 95 ? -2.039 -8.380 -14.844 1.00 94.50 95 ASP A CA 1
ATOM 747 C C . ASP A 1 95 ? -2.277 -9.482 -13.787 1.00 94.50 95 ASP A C 1
ATOM 749 O O . ASP A 1 95 ? -2.748 -10.575 -14.103 1.00 94.50 95 ASP A O 1
ATOM 753 N N . ALA A 1 96 ? -2.022 -9.190 -12.505 1.00 95.00 96 ALA A N 1
ATOM 754 C CA . ALA A 1 96 ? -2.355 -10.064 -11.379 1.00 95.00 96 ALA A CA 1
ATOM 755 C C . ALA A 1 96 ? -3.832 -9.991 -10.934 1.00 95.00 96 ALA A C 1
ATOM 757 O O . ALA A 1 96 ? -4.220 -10.697 -9.999 1.00 95.00 96 ALA A O 1
ATOM 758 N N . GLY A 1 97 ? -4.658 -9.176 -11.596 1.00 94.50 97 GLY A N 1
ATOM 759 C CA . GLY A 1 97 ? -6.086 -9.020 -11.316 1.00 94.50 97 GLY A CA 1
ATOM 760 C C . GLY A 1 97 ? -6.417 -8.051 -10.178 1.00 94.50 97 GLY A C 1
ATOM 761 O O . GLY A 1 97 ? -7.536 -8.079 -9.671 1.00 94.50 97 GLY A O 1
ATOM 762 N N . LEU A 1 98 ? -5.471 -7.207 -9.751 1.00 96.25 98 LEU A N 1
ATOM 763 C CA . LEU A 1 98 ? -5.708 -6.188 -8.725 1.00 96.25 98 LEU A CA 1
ATOM 764 C C . LEU A 1 98 ? -6.241 -4.897 -9.354 1.00 96.25 98 LEU A C 1
ATOM 766 O O . LEU A 1 98 ? -5.744 -4.445 -10.383 1.00 96.25 98 LEU A O 1
ATOM 770 N N . HIS A 1 99 ? -7.177 -4.226 -8.686 1.00 96.69 99 HIS A N 1
ATOM 771 C CA . HIS A 1 99 ? -7.506 -2.832 -8.988 1.00 96.69 99 HIS A CA 1
ATOM 772 C C . HIS A 1 99 ? -6.393 -1.902 -8.482 1.00 96.69 99 HIS A C 1
ATOM 774 O O . HIS A 1 99 ? -5.831 -2.140 -7.417 1.00 96.69 99 HIS A O 1
ATOM 780 N N . ALA A 1 100 ? -6.070 -0.822 -9.198 1.00 95.31 100 ALA A N 1
ATOM 781 C CA . ALA A 1 100 ? -4.949 0.050 -8.835 1.00 95.31 100 ALA A CA 1
ATOM 782 C C . ALA A 1 100 ? -5.385 1.501 -8.572 1.00 95.31 100 ALA A C 1
ATOM 784 O O . ALA A 1 100 ? -5.945 2.163 -9.443 1.00 95.31 100 ALA A O 1
ATOM 785 N N . LEU A 1 101 ? -5.065 2.012 -7.380 1.00 96.06 101 LEU A N 1
ATOM 786 C CA . LEU A 1 101 ? -5.123 3.431 -7.020 1.00 96.06 101 LEU A CA 1
ATOM 787 C C . LEU A 1 101 ? -3.699 3.990 -7.029 1.00 96.06 101 LEU A C 1
ATOM 789 O O . LEU A 1 101 ? -2.866 3.613 -6.202 1.00 96.06 101 LEU A O 1
ATOM 793 N N . VAL A 1 102 ? -3.402 4.873 -7.979 1.00 96.25 102 VAL A N 1
ATOM 794 C CA . VAL A 1 102 ? -2.019 5.246 -8.294 1.00 96.25 102 VAL A CA 1
ATOM 795 C C . VAL A 1 102 ? -1.860 6.762 -8.274 1.00 96.25 102 VAL A C 1
ATOM 797 O O . VAL A 1 102 ? -2.549 7.471 -9.000 1.00 96.25 102 VAL A O 1
ATOM 800 N N . ASP A 1 103 ? -0.913 7.276 -7.493 1.00 95.31 103 ASP A N 1
ATOM 801 C CA . ASP A 1 103 ? -0.600 8.709 -7.494 1.00 95.31 103 ASP A CA 1
ATOM 802 C C . ASP A 1 103 ? 0.215 9.105 -8.730 1.00 95.31 103 ASP A C 1
ATOM 804 O O . ASP A 1 103 ? 1.076 8.350 -9.196 1.00 95.31 103 ASP A O 1
ATOM 808 N N . LYS A 1 104 ? -0.030 10.308 -9.245 1.00 91.62 104 LYS A N 1
ATOM 809 C CA . LYS A 1 104 ? 0.685 10.885 -10.388 1.00 91.62 104 LYS A CA 1
ATOM 810 C C . LYS A 1 104 ? 2.165 11.157 -10.063 1.00 91.62 104 LYS A C 1
ATOM 812 O O . LYS A 1 104 ? 2.530 11.290 -8.895 1.00 91.62 104 LYS A O 1
ATOM 817 N N . PRO A 1 105 ? 3.023 11.351 -11.078 1.00 92.56 105 PRO A N 1
ATOM 818 C CA . PRO A 1 105 ? 2.873 10.891 -12.457 1.00 92.56 105 PRO A CA 1
ATOM 819 C C . PRO A 1 105 ? 3.090 9.374 -12.557 1.00 92.56 105 PRO A C 1
ATOM 821 O O . PRO A 1 105 ? 3.733 8.768 -11.693 1.00 92.56 105 PRO A O 1
ATOM 824 N N . TRP A 1 106 ? 2.545 8.769 -13.610 1.00 85.38 106 TRP A N 1
ATOM 825 C CA . TRP A 1 106 ? 2.699 7.335 -13.903 1.00 85.38 106 TRP A CA 1
ATOM 826 C C . TRP A 1 106 ? 3.702 7.075 -15.020 1.00 85.38 106 TRP A C 1
ATOM 828 O O . TRP A 1 106 ? 4.406 6.077 -14.980 1.00 85.38 106 TRP A O 1
ATOM 838 N N . ILE A 1 107 ? 3.763 7.995 -15.977 1.00 87.06 107 ILE A N 1
ATOM 839 C CA . ILE A 1 107 ? 4.636 7.979 -17.147 1.00 87.06 107 ILE A CA 1
ATOM 840 C C . ILE A 1 107 ? 5.661 9.082 -16.915 1.00 87.06 107 ILE A C 1
ATOM 842 O O . ILE A 1 107 ? 5.272 10.217 -16.625 1.00 87.06 107 ILE A O 1
ATOM 846 N N . LEU A 1 108 ? 6.945 8.736 -16.966 1.00 87.31 108 LEU A N 1
ATOM 847 C CA . LEU A 1 108 ? 8.031 9.704 -16.819 1.00 87.31 108 LEU A CA 1
ATOM 848 C C . LEU A 1 108 ? 8.671 10.048 -18.159 1.00 87.31 108 LEU A C 1
ATOM 850 O O . LEU A 1 108 ? 9.070 11.192 -18.362 1.00 87.31 108 LEU A O 1
ATOM 854 N N . GLU A 1 109 ? 8.747 9.067 -19.052 1.00 88.44 109 GLU A N 1
ATOM 855 C CA . GLU A 1 109 ? 9.418 9.165 -20.345 1.00 88.44 109 GLU A CA 1
ATOM 856 C C . GLU A 1 109 ? 8.502 8.634 -21.456 1.00 88.44 109 GLU A C 1
ATOM 858 O O . GLU A 1 109 ? 7.513 7.947 -21.194 1.00 88.44 109 GLU A O 1
ATOM 863 N N . GLU A 1 110 ? 8.807 8.962 -22.711 1.00 87.88 110 GLU A N 1
ATOM 864 C CA . GLU A 1 110 ? 7.984 8.559 -23.858 1.00 87.88 110 GLU A CA 1
ATOM 865 C C . GLU A 1 110 ? 7.865 7.031 -23.978 1.00 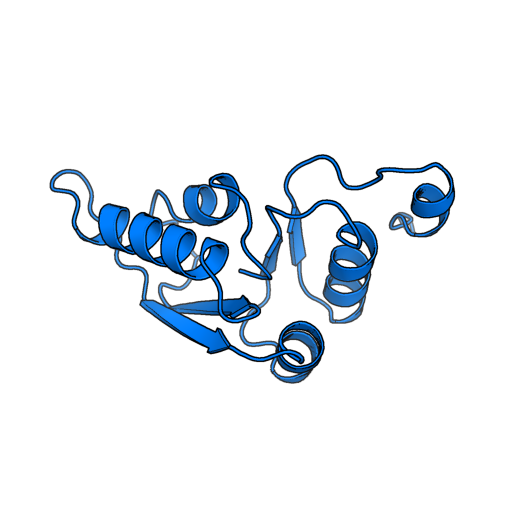87.88 110 GLU A C 1
ATOM 867 O O . GLU A 1 110 ? 6.772 6.513 -24.211 1.00 87.88 110 GLU A O 1
ATOM 872 N N . ASP A 1 111 ? 8.947 6.301 -23.697 1.00 87.94 111 ASP A N 1
ATOM 873 C CA . ASP A 1 111 ? 8.982 4.834 -23.735 1.00 87.94 111 ASP A CA 1
ATOM 874 C C . ASP A 1 111 ? 7.974 4.183 -22.769 1.00 87.94 111 ASP A C 1
ATOM 876 O O . ASP A 1 111 ? 7.436 3.103 -23.050 1.00 87.94 111 ASP A O 1
ATOM 880 N N . ASP A 1 112 ? 7.628 4.858 -21.665 1.00 86.81 112 ASP A N 1
ATOM 881 C CA . ASP A 1 112 ? 6.616 4.383 -20.717 1.00 86.81 112 ASP A CA 1
ATOM 882 C C . ASP A 1 112 ? 5.195 4.405 -21.314 1.00 86.81 112 ASP A C 1
ATOM 884 O O . ASP A 1 112 ? 4.320 3.669 -20.847 1.00 86.81 112 ASP A O 1
ATOM 888 N N . LEU A 1 113 ? 4.936 5.185 -22.376 1.00 85.25 113 LEU A N 1
ATOM 889 C CA . LEU A 1 113 ? 3.626 5.219 -23.045 1.00 85.25 113 LEU A CA 1
ATOM 890 C C . LEU A 1 113 ? 3.243 3.859 -23.621 1.00 85.25 113 LEU A C 1
ATOM 892 O O . LEU A 1 113 ? 2.061 3.517 -23.644 1.00 85.25 113 LEU A O 1
ATOM 896 N N . SER A 1 114 ? 4.224 3.075 -24.069 1.00 85.19 114 SER A N 1
ATOM 897 C CA . SER A 1 114 ? 3.996 1.726 -24.593 1.00 85.19 114 SER A CA 1
ATOM 898 C C . SER A 1 114 ? 3.459 0.762 -23.526 1.00 85.19 114 SER A C 1
ATOM 900 O O . SER A 1 114 ? 2.770 -0.207 -23.851 1.00 85.19 114 SER A O 1
ATOM 902 N N . LYS A 1 115 ? 3.728 1.055 -22.248 1.00 83.31 115 LYS A N 1
ATOM 903 C CA . LYS A 1 115 ? 3.378 0.226 -21.090 1.00 83.31 115 LYS A CA 1
ATOM 904 C C . LYS A 1 115 ? 2.021 0.575 -20.481 1.00 83.31 115 LYS A C 1
ATOM 906 O O . LYS A 1 115 ? 1.565 -0.132 -19.584 1.00 83.31 115 LYS A O 1
ATOM 911 N N . ARG A 1 116 ? 1.374 1.652 -20.940 1.00 78.62 116 ARG A N 1
ATOM 912 C CA . ARG A 1 116 ? 0.042 2.043 -20.465 1.00 78.62 116 ARG A CA 1
ATOM 913 C C . ARG A 1 116 ? -0.980 0.950 -20.773 1.00 78.62 116 ARG A C 1
ATOM 915 O O . ARG A 1 116 ? -0.917 0.303 -21.820 1.00 78.62 116 ARG A O 1
ATOM 922 N N . TRP A 1 117 ? -1.966 0.792 -19.899 1.00 72.88 117 TRP A N 1
ATOM 923 C CA . TRP A 1 117 ? -3.110 -0.062 -20.199 1.00 72.88 117 TRP A CA 1
ATOM 924 C C . TRP A 1 117 ? -3.850 0.474 -21.427 1.00 72.88 117 TRP A C 1
ATOM 926 O O . TRP A 1 117 ? -3.987 1.684 -21.630 1.00 72.88 117 TRP A O 1
ATOM 936 N N . ARG A 1 118 ? -4.339 -0.443 -22.258 1.00 69.31 118 ARG A N 1
ATOM 937 C CA . ARG A 1 118 ? -5.248 -0.126 -23.356 1.00 69.31 118 ARG A CA 1
ATOM 938 C C . ARG A 1 118 ? -6.629 -0.624 -22.958 1.00 69.31 118 ARG A C 1
ATOM 940 O O . ARG A 1 118 ? -6.768 -1.775 -22.563 1.00 69.31 118 ARG A O 1
ATOM 947 N N . SER A 1 119 ? -7.628 0.248 -23.043 1.00 55.44 119 SER A N 1
ATOM 948 C CA . SER A 1 119 ? -9.029 -0.156 -22.942 1.00 55.44 119 SER A CA 1
ATOM 949 C C . SER A 1 119 ? -9.326 -1.108 -24.097 1.00 55.44 119 SER A C 1
ATOM 951 O O . SER A 1 119 ? -9.331 -0.675 -25.249 1.00 55.44 119 SER A O 1
ATOM 953 N N . THR A 1 120 ? -9.549 -2.390 -23.819 1.00 54.91 120 THR A N 1
ATOM 954 C CA . THR A 1 120 ? -10.330 -3.230 -24.730 1.00 54.91 120 THR A CA 1
ATOM 955 C C . THR A 1 120 ? -11.778 -2.793 -24.559 1.00 54.91 120 THR A C 1
ATOM 957 O O . THR A 1 120 ? -12.359 -3.018 -23.498 1.00 54.91 120 THR A O 1
ATOM 960 N N . ALA A 1 121 ? -12.274 -2.045 -25.546 1.00 39.28 121 ALA A N 1
ATOM 961 C CA . ALA A 1 121 ? -13.695 -1.750 -25.695 1.00 39.28 121 ALA A CA 1
ATOM 962 C C . ALA A 1 121 ? -14.493 -3.040 -25.923 1.00 39.28 121 ALA A C 1
ATOM 964 O O . ALA A 1 121 ? -13.917 -3.973 -26.533 1.00 39.28 121 ALA A O 1
#

Sequence (121 aa):
TLDPGHFHAALVQKEMYPGVARKVHVYAPLGSDLVDHMARVASFNRRKDSPTAWEMEIHTGPDFLERMLQERPGNAVVISGRNRGKIDRVRSSLDAGLHALVDKPWILEEDDLSKRWRSTA

Foldseek 3Di:
DEAQADPVLLVVLLADDPPDDLEDEYQHADDPRVVVSVVSNVCQQVDPPRRRRHDYDYDHDPCSLVVCLVPVVDQADEAHRDQVCQLVSVLSCVVSRHHYDYDDDNDDDPVSVVSDDDDPD

Secondary structure (DSSP, 8-state):
-BS--STHHHHTTSS--TTS-SEEEEEE-SSHHHHHHHHHHHHHHH-SSS----EEEEEESTTHHHHHHHH--SSEEEE-S--TTHHHHHHHHHHTT-EEEEPSP---SGGGGGGS-----